Protein AF-A0A7Z9XDF8-F1 (afdb_monomer_lite)

Structure (mmCIF, N/CA/C/O backbone):
data_AF-A0A7Z9XDF8-F1
#
_entry.id   AF-A0A7Z9XDF8-F1
#
loop_
_atom_site.group_PDB
_atom_site.id
_atom_site.type_symbol
_atom_site.label_atom_id
_atom_site.label_alt_id
_atom_site.label_comp_id
_atom_site.label_asym_id
_atom_site.label_entity_id
_atom_site.label_seq_id
_atom_site.pdbx_PDB_ins_code
_atom_site.Cartn_x
_atom_site.Cartn_y
_atom_site.Cartn_z
_atom_site.occupancy
_atom_site.B_iso_or_equiv
_atom_site.auth_seq_id
_atom_site.auth_comp_id
_atom_site.auth_asym_id
_atom_site.auth_atom_id
_atom_site.pdbx_PDB_model_num
ATOM 1 N N . LYS A 1 1 ? 17.219 -4.840 -15.012 1.00 56.75 1 LYS A N 1
ATOM 2 C CA . LYS A 1 1 ? 17.039 -3.434 -15.474 1.00 56.75 1 LYS A CA 1
ATOM 3 C C . LYS A 1 1 ? 18.173 -2.945 -16.391 1.00 56.75 1 LYS A C 1
ATOM 5 O O . LYS A 1 1 ? 17.880 -2.639 -17.535 1.00 56.75 1 LYS A O 1
ATOM 10 N N . LYS A 1 2 ? 19.457 -2.932 -15.978 1.00 69.44 2 LYS A N 1
ATOM 11 C CA . LYS A 1 2 ? 20.580 -2.534 -16.871 1.00 69.44 2 LYS A CA 1
ATOM 12 C C . LYS A 1 2 ? 20.747 -3.432 -18.115 1.00 69.44 2 LYS A C 1
ATOM 14 O O . LYS A 1 2 ? 21.006 -2.912 -19.190 1.00 69.44 2 LYS A O 1
ATOM 19 N N . GLY A 1 3 ? 20.522 -4.744 -17.987 1.00 79.50 3 GLY A N 1
ATOM 20 C CA . GLY A 1 3 ? 20.674 -5.700 -19.096 1.00 79.50 3 GLY A CA 1
ATOM 21 C C . GLY A 1 3 ? 19.711 -5.492 -20.273 1.00 79.50 3 GLY A C 1
ATOM 22 O O . GLY A 1 3 ? 20.134 -5.597 -21.413 1.00 79.50 3 GLY A O 1
ATOM 23 N N . GLN A 1 4 ? 18.450 -5.119 -20.022 1.00 79.88 4 GLN A N 1
ATOM 24 C CA . GLN A 1 4 ? 17.468 -4.863 -21.090 1.00 79.88 4 GLN A CA 1
ATOM 25 C C . GLN A 1 4 ? 17.830 -3.625 -21.919 1.00 79.88 4 GLN A C 1
ATOM 27 O O . GLN A 1 4 ? 17.686 -3.629 -23.135 1.00 79.88 4 GLN A O 1
ATOM 32 N N . LEU A 1 5 ? 18.339 -2.580 -21.260 1.00 82.50 5 LEU A N 1
ATOM 33 C CA . LEU A 1 5 ? 18.786 -1.355 -21.922 1.00 82.50 5 LEU A CA 1
ATOM 34 C C . LEU A 1 5 ? 20.067 -1.592 -22.732 1.00 82.50 5 LEU A C 1
ATOM 36 O O . LEU A 1 5 ? 20.170 -1.098 -23.848 1.00 82.50 5 LEU A O 1
ATOM 40 N N . LEU A 1 6 ? 21.007 -2.382 -22.199 1.00 81.44 6 LEU A N 1
ATOM 41 C CA . LEU A 1 6 ? 22.222 -2.788 -22.913 1.00 81.44 6 LEU A CA 1
ATOM 42 C C . LEU A 1 6 ? 21.896 -3.660 -24.135 1.00 81.44 6 LEU A C 1
ATOM 44 O O . LEU A 1 6 ? 22.397 -3.379 -25.215 1.00 81.44 6 LEU A O 1
ATOM 48 N N . ALA A 1 7 ? 20.996 -4.638 -23.997 1.00 83.19 7 ALA A N 1
ATOM 49 C CA . ALA A 1 7 ? 20.562 -5.499 -25.099 1.00 83.19 7 ALA A CA 1
ATOM 50 C C . ALA A 1 7 ? 19.820 -4.723 -26.199 1.00 83.19 7 ALA A C 1
ATOM 52 O O . ALA A 1 7 ? 20.096 -4.916 -27.380 1.00 83.19 7 ALA A O 1
ATOM 53 N N . ALA A 1 8 ? 18.924 -3.802 -25.826 1.00 83.69 8 ALA A N 1
ATOM 54 C CA . ALA A 1 8 ? 18.257 -2.928 -26.790 1.00 83.69 8 ALA A CA 1
ATOM 55 C C . ALA A 1 8 ? 19.273 -2.051 -27.538 1.00 83.69 8 ALA A C 1
ATOM 57 O O . ALA A 1 8 ? 19.168 -1.878 -28.750 1.00 83.69 8 ALA A O 1
ATOM 58 N N . HIS A 1 9 ? 20.296 -1.550 -26.840 1.00 84.75 9 HIS A N 1
ATOM 59 C CA . HIS A 1 9 ? 21.331 -0.737 -27.469 1.00 84.75 9 HIS A CA 1
ATOM 60 C C . HIS A 1 9 ? 22.230 -1.553 -28.411 1.00 84.75 9 HIS A C 1
ATOM 62 O O . HIS A 1 9 ? 22.550 -1.079 -29.498 1.00 84.75 9 HIS A O 1
ATOM 68 N N . SER A 1 10 ? 22.555 -2.802 -28.059 1.00 87.12 10 SER A N 1
ATOM 69 C CA . SER A 1 10 ? 23.253 -3.751 -28.943 1.00 87.12 10 SER A CA 1
ATOM 70 C C . SER A 1 10 ? 22.443 -4.129 -30.189 1.00 87.12 10 SER A C 1
ATOM 72 O O . SER A 1 10 ? 23.028 -4.475 -31.208 1.00 87.12 10 SER A O 1
ATOM 74 N N . LEU A 1 11 ? 21.112 -4.024 -30.129 1.00 85.06 11 LEU A N 1
ATOM 75 C CA . LEU A 1 11 ? 20.199 -4.205 -31.265 1.00 85.06 11 LEU A CA 1
ATOM 76 C C . LEU A 1 11 ? 19.978 -2.914 -32.079 1.00 85.06 11 LEU A C 1
ATOM 78 O O . LEU A 1 11 ? 19.138 -2.891 -32.975 1.00 85.06 11 LEU A O 1
ATOM 82 N N . GLY A 1 12 ? 20.707 -1.834 -31.776 1.00 87.06 12 GLY A N 1
ATOM 83 C CA . GLY A 1 12 ? 20.628 -0.565 -32.504 1.00 87.06 12 GLY A CA 1
ATOM 84 C C . GLY A 1 12 ? 19.492 0.365 -32.066 1.00 87.06 12 GLY A C 1
ATOM 85 O O . GLY A 1 12 ? 19.273 1.393 -32.704 1.00 87.06 12 GLY A O 1
ATOM 86 N N . PHE A 1 13 ? 18.778 0.063 -30.975 1.00 87.06 13 PHE A N 1
ATOM 87 C CA . PHE A 1 13 ? 17.752 0.972 -30.460 1.00 87.06 13 PHE A CA 1
ATOM 88 C C . PHE A 1 13 ? 18.378 2.224 -29.839 1.00 87.06 13 PHE A C 1
ATOM 90 O O . PHE A 1 13 ? 19.356 2.157 -29.082 1.00 87.06 13 PHE A O 1
ATOM 97 N N . SER A 1 14 ? 17.749 3.376 -30.087 1.00 87.44 14 SER A N 1
ATOM 98 C CA . SER A 1 14 ? 18.027 4.588 -29.316 1.00 87.44 14 SER A CA 1
ATOM 99 C C . SER A 1 14 ? 17.469 4.457 -27.894 1.00 87.44 14 SER A C 1
ATOM 101 O O . SER A 1 14 ? 16.500 3.736 -27.640 1.00 87.44 14 SER A O 1
ATOM 103 N N . LYS A 1 15 ? 18.061 5.185 -26.943 1.00 83.56 15 LYS A N 1
ATOM 104 C CA . LYS A 1 15 ? 17.681 5.125 -25.521 1.00 83.56 15 LYS A CA 1
ATOM 105 C C . LYS A 1 15 ? 16.187 5.410 -25.301 1.00 83.56 15 LYS A C 1
ATOM 107 O O . LYS A 1 15 ? 15.548 4.739 -24.498 1.00 83.56 15 LYS A O 1
ATOM 112 N N . LEU A 1 16 ? 15.630 6.369 -26.045 1.00 86.94 16 LEU A N 1
ATOM 113 C CA . LEU A 1 16 ? 14.210 6.730 -25.985 1.00 86.94 16 LEU A CA 1
ATOM 114 C C . LEU A 1 16 ? 13.312 5.655 -26.606 1.00 86.94 16 LEU A C 1
ATOM 116 O O . LEU A 1 16 ? 12.275 5.321 -26.035 1.00 86.94 16 LEU A O 1
ATOM 120 N N . GLN A 1 17 ? 13.733 5.064 -27.725 1.00 85.94 17 GLN A N 1
ATOM 121 C CA . GLN A 1 17 ? 12.986 3.998 -28.394 1.00 85.94 17 G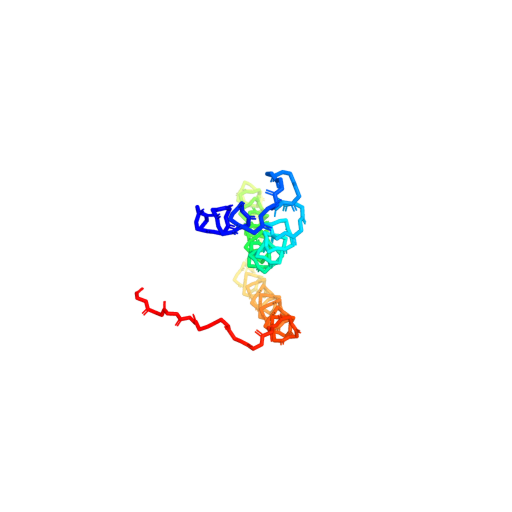LN A CA 1
ATOM 122 C C . GLN A 1 17 ? 12.933 2.725 -27.537 1.00 85.94 17 GLN A C 1
ATOM 124 O O . GLN A 1 17 ? 11.880 2.100 -27.423 1.00 85.94 17 GLN A O 1
ATOM 129 N N . ALA A 1 18 ? 14.035 2.377 -26.866 1.00 87.75 18 ALA A N 1
ATOM 130 C CA . ALA A 1 18 ? 14.078 1.260 -25.924 1.00 87.75 18 ALA A CA 1
ATOM 131 C C . ALA A 1 18 ? 13.152 1.486 -24.715 1.00 87.75 18 ALA A C 1
ATOM 133 O O . ALA A 1 18 ? 12.479 0.561 -24.259 1.00 87.75 18 ALA A O 1
ATOM 134 N N . ILE A 1 19 ? 13.082 2.721 -24.203 1.00 88.00 19 ILE A N 1
ATOM 135 C CA . ILE A 1 19 ? 12.197 3.055 -23.083 1.00 88.00 19 ILE A CA 1
ATOM 136 C C . ILE A 1 19 ? 10.731 2.902 -23.490 1.00 88.00 19 ILE A C 1
ATOM 138 O O . ILE A 1 19 ? 10.006 2.182 -22.811 1.00 88.00 19 ILE A O 1
ATOM 142 N N . TYR A 1 20 ? 10.307 3.513 -24.596 1.00 90.75 20 TYR A N 1
ATOM 143 C CA . TYR A 1 20 ? 8.907 3.465 -25.028 1.00 90.75 20 TYR A CA 1
ATOM 144 C C . TYR A 1 20 ? 8.451 2.067 -25.449 1.00 90.75 20 TYR A C 1
ATOM 146 O O . TYR A 1 20 ? 7.348 1.655 -25.104 1.00 90.75 20 TYR A O 1
ATOM 154 N N . SER A 1 21 ? 9.295 1.334 -26.177 1.00 87.31 21 SER A N 1
ATOM 155 C CA . SER A 1 21 ? 8.889 0.068 -26.796 1.00 87.31 21 SER A CA 1
ATOM 156 C C . SER A 1 21 ? 9.024 -1.139 -25.859 1.00 87.31 21 SER A C 1
ATOM 158 O O . SER A 1 21 ? 8.327 -2.135 -26.024 1.00 87.31 21 SER A O 1
ATOM 160 N N . ILE A 1 22 ? 9.918 -1.074 -24.862 1.00 85.12 22 ILE A N 1
ATOM 161 C CA . ILE A 1 22 ? 10.256 -2.229 -24.010 1.00 85.12 22 ILE A CA 1
ATOM 162 C C . ILE A 1 22 ? 9.958 -1.938 -22.539 1.00 85.12 22 ILE A C 1
ATOM 164 O O . ILE A 1 22 ? 9.217 -2.680 -21.896 1.00 85.12 22 ILE A O 1
ATOM 168 N N . ILE A 1 23 ? 10.540 -0.870 -21.988 1.00 87.06 23 ILE A N 1
ATOM 169 C CA . ILE A 1 23 ? 10.504 -0.617 -20.539 1.00 87.06 23 ILE A CA 1
ATOM 170 C C . ILE A 1 23 ? 9.129 -0.112 -20.102 1.00 87.06 23 ILE A C 1
ATOM 172 O O . ILE A 1 23 ? 8.617 -0.567 -19.084 1.00 87.06 23 ILE A O 1
ATOM 176 N N . LEU A 1 24 ? 8.526 0.801 -20.862 1.00 87.44 24 LEU A N 1
ATOM 177 C CA . LEU A 1 24 ? 7.237 1.407 -20.548 1.00 87.44 24 LEU A CA 1
ATOM 178 C C . LEU A 1 24 ? 6.097 0.371 -20.475 1.00 87.44 24 LEU A C 1
ATOM 180 O O . LEU A 1 24 ? 5.456 0.305 -19.426 1.00 87.44 24 LEU A O 1
ATOM 184 N N . PRO A 1 25 ? 5.863 -0.493 -21.487 1.00 84.81 25 PRO A N 1
ATOM 185 C CA . PRO A 1 25 ? 4.804 -1.499 -21.398 1.00 84.81 25 PRO A CA 1
ATOM 186 C C . PRO A 1 25 ? 5.052 -2.517 -20.275 1.00 84.81 25 PRO A C 1
ATOM 188 O O . PRO A 1 25 ? 4.107 -2.923 -19.602 1.00 84.81 25 PRO A O 1
ATOM 191 N N . GLN A 1 26 ? 6.310 -2.890 -20.007 1.00 84.25 26 GLN A N 1
ATOM 192 C CA . GLN A 1 26 ? 6.643 -3.781 -18.888 1.00 84.25 26 GLN A CA 1
ATOM 193 C C . GLN A 1 26 ? 6.390 -3.127 -17.527 1.00 84.25 26 GLN A C 1
ATOM 195 O O . GLN A 1 26 ? 5.820 -3.756 -16.637 1.00 84.25 26 GLN A O 1
ATOM 200 N N . ALA A 1 27 ? 6.791 -1.865 -17.367 1.00 85.00 27 ALA A N 1
ATOM 201 C CA . ALA A 1 27 ? 6.592 -1.113 -16.136 1.00 85.00 27 ALA A CA 1
ATOM 202 C C . ALA A 1 27 ? 5.104 -0.883 -15.856 1.00 85.00 27 ALA A C 1
ATOM 204 O O . ALA A 1 27 ? 4.680 -1.061 -14.721 1.00 85.00 27 ALA A O 1
ATOM 205 N N . ILE A 1 28 ? 4.310 -0.563 -16.882 1.00 83.75 28 ILE A N 1
ATOM 206 C CA . ILE A 1 28 ? 2.855 -0.402 -16.764 1.00 83.75 28 ILE A CA 1
ATOM 207 C C . ILE A 1 28 ? 2.199 -1.717 -16.336 1.00 83.75 28 ILE A C 1
ATOM 209 O O . ILE A 1 28 ? 1.385 -1.714 -15.419 1.00 83.75 28 ILE A O 1
ATOM 213 N N . ARG A 1 29 ? 2.581 -2.851 -16.937 1.00 79.94 29 ARG A N 1
ATOM 214 C CA . ARG A 1 29 ? 2.017 -4.163 -16.578 1.00 79.94 29 ARG A CA 1
ATOM 215 C C . ARG A 1 29 ? 2.349 -4.564 -15.138 1.00 79.94 29 ARG A C 1
ATOM 217 O O . ARG A 1 29 ? 1.491 -5.089 -14.436 1.00 79.94 29 ARG A O 1
ATOM 224 N N . LEU A 1 30 ? 3.571 -4.274 -14.690 1.00 80.94 30 LEU A N 1
ATOM 225 C CA . LEU A 1 30 ? 3.999 -4.514 -13.312 1.00 80.94 30 LEU A CA 1
ATOM 226 C C . LEU A 1 30 ? 3.304 -3.568 -12.322 1.00 80.94 30 LEU A C 1
ATOM 228 O O . LEU A 1 30 ? 2.886 -4.006 -11.254 1.00 80.94 30 LEU A O 1
ATOM 232 N N . ALA A 1 31 ? 3.163 -2.289 -12.681 1.00 78.06 31 ALA A N 1
ATOM 233 C CA . ALA A 1 31 ? 2.476 -1.293 -11.867 1.00 78.06 31 ALA A CA 1
ATOM 234 C C . ALA A 1 31 ? 0.991 -1.638 -11.709 1.00 78.06 31 ALA A C 1
ATOM 236 O O . ALA A 1 31 ? 0.508 -1.655 -10.588 1.00 78.06 31 ALA A O 1
ATOM 237 N N . LEU A 1 32 ? 0.298 -2.008 -12.792 1.00 73.94 32 LEU A N 1
ATOM 238 C CA . LEU A 1 32 ? -1.102 -2.448 -12.758 1.00 73.94 32 LEU A CA 1
ATOM 239 C C . LEU A 1 32 ? -1.313 -3.647 -11.825 1.00 73.94 32 LEU A C 1
ATOM 241 O O . LEU A 1 32 ? -2.245 -3.633 -11.026 1.00 73.94 32 LEU A O 1
ATOM 245 N N . HIS A 1 33 ? -0.433 -4.651 -11.886 1.00 66.88 33 HIS A N 1
ATOM 246 C CA . HIS A 1 33 ? -0.507 -5.804 -10.987 1.00 66.88 33 HIS A CA 1
ATOM 247 C C . HIS A 1 33 ? -0.224 -5.411 -9.525 1.00 66.88 33 HIS A C 1
ATOM 249 O O . HIS A 1 33 ? -0.962 -5.796 -8.623 1.00 66.88 33 HIS A O 1
ATOM 255 N N . GLY A 1 34 ? 0.801 -4.588 -9.279 1.00 70.38 34 GLY A N 1
ATOM 256 C CA . GLY A 1 34 ? 1.129 -4.107 -7.932 1.00 70.38 34 GLY A CA 1
ATOM 257 C C . GLY A 1 34 ? 0.053 -3.199 -7.319 1.00 70.38 34 GLY A C 1
ATOM 258 O O . GLY A 1 34 ? -0.181 -3.250 -6.113 1.00 70.38 34 GLY A O 1
ATOM 259 N N . SER A 1 35 ? -0.642 -2.409 -8.140 1.00 72.81 35 SER A N 1
ATOM 260 C CA . SER A 1 35 ? -1.676 -1.473 -7.690 1.00 72.81 35 SER A CA 1
ATOM 261 C C . SER A 1 35 ? -2.927 -2.157 -7.139 1.00 72.81 35 SER A C 1
ATOM 263 O O . SER A 1 35 ? -3.590 -1.568 -6.290 1.00 72.81 35 SER A O 1
ATOM 265 N N . GLY A 1 36 ? -3.254 -3.382 -7.563 1.00 71.00 36 GLY A N 1
ATOM 266 C CA . GLY A 1 36 ? -4.432 -4.100 -7.055 1.00 71.00 36 GLY A CA 1
ATOM 267 C C . GLY A 1 36 ? -4.345 -4.410 -5.556 1.00 71.00 36 GLY A C 1
ATOM 268 O O . GLY A 1 36 ? -5.301 -4.195 -4.812 1.00 71.00 36 GLY A O 1
ATOM 269 N N . ASN A 1 37 ? -3.169 -4.840 -5.096 1.00 70.12 37 ASN A N 1
ATOM 270 C CA . ASN A 1 37 ? -2.915 -5.122 -3.683 1.00 70.12 37 ASN A CA 1
ATOM 271 C C . ASN A 1 37 ? -2.947 -3.833 -2.842 1.00 70.12 37 ASN A C 1
ATOM 273 O O . ASN A 1 37 ? -3.593 -3.778 -1.797 1.00 70.12 37 ASN A O 1
ATOM 277 N N . GLU A 1 38 ? -2.326 -2.764 -3.347 1.00 77.19 38 GLU A N 1
ATOM 278 C CA . GLU A 1 38 ? -2.332 -1.449 -2.697 1.00 77.19 38 GLU A CA 1
ATOM 279 C C . GLU A 1 38 ? -3.756 -0.884 -2.568 1.00 77.19 38 GLU A C 1
ATOM 281 O O . GLU A 1 38 ? -4.119 -0.322 -1.537 1.00 77.19 38 GLU A O 1
ATOM 286 N N . PHE A 1 39 ? -4.607 -1.094 -3.577 1.00 76.62 39 PHE A N 1
ATOM 287 C CA . PHE A 1 39 ? -6.001 -0.653 -3.558 1.00 76.62 39 PHE A CA 1
ATOM 288 C C . PHE A 1 39 ? -6.813 -1.309 -2.430 1.00 76.62 39 PHE A C 1
ATOM 290 O O . PHE A 1 39 ? -7.607 -0.640 -1.766 1.00 76.62 39 PHE A O 1
ATOM 297 N N . ILE A 1 40 ? -6.584 -2.595 -2.142 1.00 75.56 40 ILE A N 1
ATOM 298 C CA . ILE A 1 40 ? -7.226 -3.266 -0.999 1.00 75.56 40 ILE A CA 1
ATOM 299 C C . ILE A 1 40 ? -6.737 -2.697 0.318 1.00 75.56 40 ILE A C 1
ATOM 301 O O . ILE A 1 40 ? -7.543 -2.479 1.226 1.00 75.56 40 ILE A O 1
ATOM 305 N N . TYR A 1 41 ? -5.427 -2.494 0.441 1.00 78.12 41 TYR A N 1
ATOM 306 C CA . TYR A 1 41 ? -4.866 -1.902 1.644 1.00 78.12 41 TYR A CA 1
ATOM 307 C C . TYR A 1 41 ? -5.482 -0.533 1.902 1.00 78.12 41 TYR A C 1
ATOM 309 O O . TYR A 1 41 ? -5.943 -0.291 3.015 1.00 78.12 41 TYR A O 1
ATOM 317 N N . LEU A 1 42 ? -5.603 0.309 0.874 1.00 83.38 42 LEU A N 1
ATOM 318 C CA . LEU A 1 42 ? -6.268 1.605 0.983 1.00 83.38 42 LEU A CA 1
ATOM 319 C C . LEU A 1 42 ? -7.710 1.470 1.484 1.00 83.38 42 LEU A C 1
ATOM 321 O O . LEU A 1 42 ? -8.071 2.149 2.440 1.00 83.38 42 LEU A O 1
ATOM 325 N N . ILE A 1 43 ? -8.510 0.550 0.937 1.00 79.81 43 ILE A N 1
ATOM 326 C CA . ILE A 1 43 ? -9.886 0.324 1.418 1.00 79.81 43 ILE A CA 1
ATOM 327 C C . ILE A 1 43 ? -9.904 -0.106 2.894 1.00 79.81 43 ILE A C 1
ATOM 329 O O . ILE A 1 43 ? -10.680 0.438 3.686 1.00 79.81 43 ILE A O 1
ATOM 333 N N . LYS A 1 44 ? -9.043 -1.053 3.290 1.00 74.94 44 LYS A N 1
ATOM 334 C CA . LYS A 1 44 ? -8.962 -1.531 4.681 1.00 74.94 44 LYS A CA 1
ATOM 335 C C . LYS A 1 44 ? -8.535 -0.418 5.637 1.00 74.94 44 LYS A C 1
ATOM 337 O O . LYS A 1 44 ? -9.145 -0.257 6.693 1.00 74.94 44 LYS A O 1
ATOM 342 N N . TYR A 1 45 ? -7.521 0.358 5.266 1.00 82.88 45 TYR A N 1
ATOM 343 C CA . TYR A 1 45 ? -7.017 1.455 6.085 1.00 82.88 45 TYR A CA 1
ATOM 344 C C . TYR A 1 45 ? -8.008 2.618 6.166 1.00 82.88 45 TYR A C 1
ATOM 346 O O . TYR A 1 45 ? -8.195 3.150 7.255 1.00 82.88 45 TYR A O 1
ATOM 354 N N . SER A 1 46 ? -8.699 2.978 5.078 1.00 84.25 46 SER A N 1
ATOM 355 C CA . SER A 1 46 ? -9.721 4.034 5.093 1.00 84.25 46 SER A CA 1
ATOM 356 C C . SER A 1 46 ? -10.903 3.684 5.995 1.00 84.25 46 SER A C 1
ATOM 358 O O . SER A 1 46 ? -11.347 4.531 6.770 1.00 84.25 46 SER A O 1
ATOM 360 N N . PHE A 1 47 ? -11.386 2.438 5.951 1.00 80.31 47 PHE A N 1
ATOM 361 C CA . PHE A 1 47 ? -12.445 2.004 6.862 1.00 80.31 47 PHE A CA 1
ATOM 362 C C . PHE A 1 47 ? -11.965 1.965 8.319 1.00 80.31 47 PHE A C 1
ATOM 364 O O . PHE A 1 47 ? -12.667 2.447 9.205 1.00 80.31 47 PHE A O 1
ATOM 371 N N . LEU A 1 48 ? -10.774 1.412 8.581 1.00 77.69 48 LEU A N 1
ATOM 372 C CA . LEU A 1 48 ? -10.226 1.340 9.938 1.00 77.69 48 LEU A CA 1
ATOM 373 C C . LEU A 1 48 ? -10.018 2.743 10.518 1.00 77.69 48 LEU A C 1
ATOM 375 O O . LEU A 1 48 ? -10.395 2.981 11.662 1.00 77.69 48 LEU A O 1
ATOM 379 N N . ALA A 1 49 ? -9.494 3.678 9.722 1.00 78.75 49 ALA A N 1
ATOM 380 C CA . ALA A 1 49 ? -9.345 5.076 10.110 1.00 78.75 49 ALA A CA 1
ATOM 381 C C . ALA A 1 49 ? -10.700 5.714 10.451 1.00 78.75 49 ALA A C 1
ATOM 383 O O . ALA A 1 49 ? -10.835 6.293 11.524 1.00 78.75 49 ALA A O 1
ATOM 384 N N . TYR A 1 50 ? -11.722 5.534 9.603 1.00 82.69 50 TYR A N 1
ATOM 385 C CA . TYR A 1 50 ? -13.081 6.006 9.893 1.00 82.69 50 TYR A CA 1
ATOM 386 C C . TYR A 1 50 ? -13.634 5.413 11.195 1.00 82.69 50 TYR A C 1
ATOM 388 O O . TYR A 1 50 ? -14.178 6.141 12.021 1.00 82.69 50 TYR A O 1
ATOM 396 N N . MET A 1 51 ? -13.465 4.106 11.411 1.00 79.44 51 MET A N 1
ATOM 397 C CA . MET A 1 51 ? -13.923 3.432 12.626 1.00 79.44 51 MET A CA 1
ATOM 398 C C . MET A 1 51 ? -13.226 3.980 13.875 1.00 79.44 51 MET A C 1
ATOM 400 O O . MET A 1 51 ? -13.899 4.231 14.871 1.00 79.44 51 MET A O 1
ATOM 404 N N . VAL A 1 52 ? -11.908 4.199 13.826 1.00 75.62 52 VAL A N 1
ATOM 405 C CA . VAL A 1 52 ? -11.152 4.812 14.930 1.00 75.62 52 VAL A CA 1
ATOM 406 C C . VAL A 1 52 ? -11.668 6.223 15.207 1.00 75.62 52 VAL A C 1
ATOM 408 O O . VAL A 1 52 ? -12.015 6.510 16.346 1.00 75.62 52 VAL A O 1
ATOM 411 N N . THR A 1 53 ? -11.834 7.063 14.181 1.00 76.38 53 THR A N 1
ATOM 412 C CA . THR A 1 53 ? -12.396 8.416 14.338 1.00 76.38 53 THR A CA 1
ATOM 413 C C . THR A 1 53 ? -13.807 8.393 14.926 1.00 76.38 53 THR A C 1
ATOM 415 O O . THR A 1 53 ? -14.115 9.176 15.819 1.00 76.38 53 THR A O 1
ATOM 418 N N . CYS A 1 54 ? -14.666 7.476 14.477 1.00 74.88 54 CYS A N 1
ATOM 419 C CA . CYS A 1 54 ? -15.999 7.307 15.049 1.00 74.88 54 CYS A CA 1
ATOM 420 C C . CYS A 1 54 ? -15.936 6.849 16.509 1.00 74.88 54 CYS A C 1
ATOM 422 O O . CYS A 1 54 ? -16.734 7.323 17.308 1.00 74.88 54 CYS A O 1
ATOM 424 N N . ILE A 1 55 ? -15.019 5.950 16.879 1.00 73.56 55 ILE A N 1
ATOM 425 C CA . ILE A 1 55 ? -14.838 5.511 18.270 1.00 73.56 55 ILE A CA 1
ATOM 426 C C . ILE A 1 55 ? -14.323 6.654 19.141 1.00 73.56 55 ILE A C 1
ATOM 428 O O . ILE A 1 55 ? -14.804 6.779 20.261 1.00 73.56 55 ILE A O 1
ATOM 432 N N . GLU A 1 56 ? -13.396 7.479 18.654 1.00 70.94 56 GLU A N 1
ATOM 433 C CA . GLU A 1 56 ? -12.893 8.639 19.400 1.00 70.94 56 GLU A CA 1
ATOM 434 C C . GLU A 1 56 ? -13.989 9.690 19.596 1.00 70.94 56 GLU A C 1
ATOM 436 O O . GLU A 1 56 ? -14.252 10.082 20.731 1.00 70.94 56 GLU A O 1
ATOM 441 N N . LEU A 1 57 ? -14.723 10.044 18.534 1.00 69.00 57 LEU A N 1
ATOM 442 C CA . LEU A 1 57 ? -15.856 10.971 18.618 1.00 69.00 57 LEU A CA 1
ATOM 443 C C . LEU A 1 57 ? -16.969 10.422 19.522 1.00 69.00 57 LEU A C 1
ATOM 445 O O . LEU A 1 57 ? -17.465 11.116 20.400 1.00 69.00 57 LEU A O 1
ATOM 449 N N . THR A 1 58 ? -17.306 9.136 19.377 1.00 67.94 58 THR A N 1
ATOM 450 C CA . THR A 1 58 ? -18.294 8.481 20.246 1.00 67.94 58 THR A CA 1
ATOM 451 C C . THR A 1 58 ? -17.745 8.289 21.663 1.00 67.94 58 THR A C 1
ATOM 453 O O . THR A 1 58 ? -18.519 8.125 22.591 1.00 67.94 58 THR A O 1
ATOM 456 N N . GLY A 1 59 ? -16.432 8.250 21.876 1.00 62.56 59 GLY A N 1
ATOM 457 C CA . GLY A 1 59 ? -15.802 8.154 23.194 1.00 62.56 59 GLY A CA 1
ATOM 458 C C . GLY A 1 59 ? -15.965 9.450 23.979 1.00 62.56 59 GLY A C 1
ATOM 459 O O . GLY A 1 59 ? -16.394 9.410 25.133 1.00 62.56 59 GLY A O 1
ATOM 460 N N . GLU A 1 60 ? -15.723 10.578 23.312 1.00 58.88 60 GLU A N 1
ATOM 461 C CA . GLU A 1 60 ? -16.055 11.923 23.793 1.00 58.88 60 GLU A CA 1
ATOM 462 C C . GLU A 1 60 ? -17.577 12.053 24.025 1.00 58.88 60 GLU A C 1
ATOM 464 O O . GLU A 1 60 ? -18.015 12.446 25.109 1.00 58.88 60 GLU A O 1
ATOM 469 N N . ASP A 1 61 ? -18.408 11.597 23.078 1.00 51.75 61 ASP A N 1
ATOM 470 C CA . ASP A 1 61 ? -19.874 11.653 23.194 1.00 51.75 61 ASP A CA 1
ATOM 471 C C . ASP A 1 61 ? -20.445 10.665 24.226 1.00 51.75 61 ASP A C 1
ATOM 473 O O . ASP A 1 61 ? -21.521 10.893 24.774 1.00 51.75 61 ASP A O 1
ATOM 477 N N . LYS A 1 62 ? -19.757 9.563 24.548 1.00 53.53 62 LYS A N 1
ATOM 478 C CA . LYS A 1 62 ? -20.185 8.561 25.546 1.00 53.53 62 LYS A CA 1
ATOM 479 C C . LYS A 1 62 ? -20.185 9.104 26.963 1.00 53.53 62 LYS A C 1
ATOM 481 O O . LYS A 1 62 ? -20.987 8.637 27.775 1.00 53.53 62 LYS A O 1
ATOM 486 N N . ILE A 1 63 ? -19.340 10.094 27.244 1.00 55.81 63 ILE A N 1
ATOM 487 C CA . ILE A 1 63 ? -19.386 10.847 28.501 1.00 55.81 63 ILE A CA 1
ATOM 488 C C . ILE A 1 63 ? -20.745 11.566 28.622 1.00 55.81 63 ILE A C 1
ATOM 490 O O . ILE A 1 63 ? -21.295 11.641 29.719 1.00 55.81 63 ILE A O 1
ATOM 494 N N . LEU A 1 64 ? -21.349 11.983 27.499 1.00 47.84 64 LEU A N 1
ATOM 495 C CA . LEU A 1 64 ? -22.724 12.497 27.428 1.00 47.84 64 LEU A CA 1
ATOM 496 C C . LEU A 1 64 ? -23.804 11.401 27.266 1.00 47.84 64 LEU A C 1
ATOM 498 O O . LEU A 1 64 ? -24.914 11.561 27.770 1.00 47.84 64 LEU A O 1
ATOM 502 N N . ALA A 1 65 ? -23.514 10.286 26.586 1.00 49.50 65 ALA A N 1
ATOM 503 C CA . ALA A 1 65 ? -24.498 9.299 26.114 1.00 49.50 65 ALA A CA 1
ATOM 504 C C . ALA A 1 65 ? -24.586 7.990 26.936 1.00 49.50 65 ALA A C 1
ATOM 506 O O . ALA A 1 65 ? -25.177 7.010 26.474 1.00 49.50 65 ALA A O 1
ATOM 507 N N . SER A 1 66 ? -24.046 7.963 28.161 1.00 53.69 66 SER A N 1
ATOM 508 C CA . SER A 1 66 ? -24.012 6.833 29.124 1.00 53.69 66 SER A CA 1
ATOM 509 C C . SER A 1 66 ? -25.380 6.181 29.485 1.00 53.69 66 SER A C 1
ATOM 511 O O . SER A 1 66 ? -25.463 5.307 30.342 1.00 53.69 66 SER A O 1
ATOM 513 N N . SER A 1 67 ? -26.485 6.546 28.824 1.00 55.22 67 SER A N 1
ATOM 514 C CA . SER A 1 67 ? -27.832 6.003 29.079 1.00 55.22 67 SER A CA 1
ATOM 515 C C . SER A 1 67 ? -28.162 4.672 28.384 1.00 55.22 67 SER A C 1
ATOM 517 O O . SER A 1 67 ? -29.080 3.980 28.817 1.00 55.22 67 SER A O 1
ATOM 519 N N . TYR A 1 68 ? -27.461 4.265 27.320 1.00 58.34 68 TYR A N 1
ATOM 520 C CA . TYR A 1 68 ? -27.915 3.150 26.471 1.00 58.34 68 TYR A CA 1
ATOM 521 C C . TYR A 1 68 ? -27.073 1.876 26.675 1.00 58.34 68 TYR A C 1
ATOM 523 O O . TYR A 1 68 ? -26.111 1.613 25.958 1.00 58.34 68 TYR A O 1
ATOM 531 N N . PHE A 1 69 ? -27.458 1.067 27.668 1.00 52.41 69 PHE A N 1
ATOM 532 C CA . PHE A 1 69 ? -26.875 -0.218 28.112 1.00 52.41 69 PHE A CA 1
ATOM 533 C C . PHE A 1 69 ? -26.8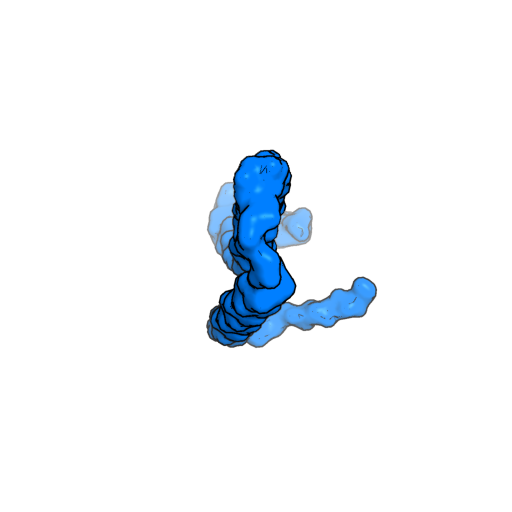95 -1.372 27.062 1.00 52.41 69 PHE A C 1
ATOM 535 O O . PHE A 1 69 ? -27.163 -2.525 27.396 1.00 52.41 69 PHE A O 1
ATOM 542 N N . LYS A 1 70 ? -26.607 -1.106 25.777 1.00 62.16 70 LYS A N 1
ATOM 543 C CA . LYS A 1 70 ? -26.585 -2.109 24.682 1.00 62.16 70 LYS A CA 1
ATOM 544 C C . LYS A 1 70 ? -25.339 -2.059 23.780 1.00 62.16 70 LYS A C 1
ATOM 546 O O . LYS A 1 70 ? -25.397 -2.380 22.597 1.00 62.16 70 LYS A O 1
ATOM 551 N N . TYR A 1 71 ? -24.181 -1.688 24.324 1.00 65.50 71 TYR A N 1
ATOM 552 C CA . TYR A 1 71 ? -22.943 -1.571 23.539 1.00 65.50 71 TYR A CA 1
ATOM 553 C C . TYR A 1 71 ? -22.481 -2.881 22.882 1.00 65.50 71 TYR A C 1
ATOM 555 O O . TYR A 1 71 ? -22.086 -2.872 21.719 1.00 65.50 71 TYR A O 1
ATOM 563 N N . THR A 1 72 ? -22.551 -4.007 23.591 1.00 68.62 72 THR A N 1
ATOM 564 C CA . THR A 1 72 ? -22.007 -5.290 23.112 1.00 68.62 72 THR A CA 1
ATOM 565 C C . THR A 1 72 ? -22.693 -5.790 21.839 1.00 68.62 72 THR A C 1
ATOM 567 O O . THR A 1 72 ? -22.025 -6.245 20.915 1.00 68.62 72 THR A O 1
ATOM 570 N N . GLU A 1 73 ? -24.019 -5.669 21.767 1.00 70.56 73 GLU A N 1
ATOM 571 C CA . GLU A 1 73 ? -24.832 -6.153 20.644 1.00 70.56 73 GLU A CA 1
ATOM 572 C C . GLU A 1 73 ? -24.536 -5.354 19.361 1.00 70.56 73 GLU A C 1
ATOM 574 O O . GLU A 1 73 ? -24.363 -5.921 18.284 1.00 70.56 73 GLU A O 1
ATOM 579 N N . ILE A 1 74 ? -24.371 -4.034 19.496 1.00 72.38 74 ILE A N 1
ATOM 580 C CA . ILE A 1 74 ? -24.065 -3.128 18.381 1.00 72.38 74 ILE A CA 1
ATOM 581 C C . ILE A 1 74 ? -22.654 -3.383 17.841 1.00 72.38 74 ILE A C 1
ATOM 583 O O . ILE A 1 74 ? -22.477 -3.529 16.632 1.00 72.38 74 ILE A O 1
ATOM 587 N N . PHE A 1 75 ? -21.651 -3.492 18.717 1.00 71.31 75 PHE A N 1
ATOM 588 C CA . PHE A 1 75 ? -20.275 -3.771 18.293 1.00 71.31 75 PHE A CA 1
ATOM 589 C C . PHE A 1 75 ? -20.145 -5.126 17.591 1.00 71.31 75 PHE A C 1
ATOM 591 O O . PHE A 1 75 ? -19.402 -5.239 16.615 1.00 71.31 75 PHE A O 1
ATOM 598 N N . PHE A 1 76 ? -20.890 -6.136 18.044 1.00 77.69 76 PHE A N 1
ATOM 599 C CA . PHE A 1 76 ? -20.893 -7.451 17.410 1.00 77.69 76 PHE A CA 1
ATOM 600 C C . PHE A 1 76 ? -21.454 -7.398 15.981 1.00 77.69 76 PHE A C 1
ATOM 602 O O . PHE A 1 76 ? -20.843 -7.939 15.059 1.00 77.69 76 PHE A O 1
ATOM 609 N N . ILE A 1 77 ? -22.570 -6.690 15.773 1.00 76.69 77 ILE A N 1
ATOM 610 C CA . ILE A 1 77 ? -23.171 -6.510 14.442 1.00 76.69 77 ILE A CA 1
ATOM 611 C C . ILE A 1 77 ? -22.225 -5.735 13.516 1.00 76.69 77 ILE A C 1
ATOM 613 O O . ILE A 1 77 ? -22.005 -6.149 12.378 1.00 76.69 77 ILE A O 1
ATOM 617 N N . VAL A 1 78 ? -21.616 -4.649 14.002 1.00 76.56 78 VAL A N 1
ATOM 618 C CA . VAL A 1 78 ? -20.647 -3.858 13.223 1.00 76.56 78 VAL A CA 1
ATOM 619 C C . VAL A 1 78 ? -19.437 -4.707 12.821 1.00 76.56 78 VAL A C 1
ATOM 621 O O . VAL A 1 78 ? -19.034 -4.691 11.656 1.00 76.56 78 VAL A O 1
ATOM 624 N N . GLY A 1 79 ? -18.896 -5.505 13.747 1.00 74.50 79 GLY A N 1
ATOM 625 C CA . GLY A 1 79 ? -17.802 -6.435 13.464 1.00 74.50 79 GLY A CA 1
ATOM 626 C C . GLY A 1 79 ? -18.173 -7.489 12.416 1.00 74.50 79 GLY A C 1
ATOM 627 O O . GLY A 1 79 ? -17.391 -7.745 11.501 1.00 74.50 79 GLY A O 1
ATOM 628 N N . ALA A 1 80 ? -19.380 -8.056 12.496 1.00 82.50 80 ALA A N 1
ATOM 629 C CA . ALA A 1 80 ? -19.870 -9.040 11.531 1.00 82.50 80 ALA A CA 1
ATOM 630 C C . ALA A 1 80 ? -20.038 -8.450 10.119 1.00 82.50 80 ALA A C 1
ATOM 632 O O . ALA A 1 80 ? -19.617 -9.066 9.137 1.00 82.50 80 ALA A O 1
ATOM 633 N N . VAL A 1 81 ? -20.597 -7.240 10.007 1.00 79.12 81 VAL A N 1
ATOM 634 C CA . VAL A 1 81 ? -20.734 -6.526 8.725 1.00 79.12 81 VAL A CA 1
ATOM 635 C C . VAL A 1 81 ? -19.363 -6.218 8.125 1.00 79.12 81 VAL A C 1
ATOM 637 O O . VAL A 1 81 ? -19.149 -6.443 6.934 1.00 79.12 81 VAL A O 1
ATOM 640 N N . TYR A 1 82 ? -18.406 -5.776 8.941 1.00 73.06 82 TYR A N 1
ATOM 641 C CA . TYR A 1 82 ? -17.045 -5.533 8.469 1.00 73.06 82 TYR A CA 1
ATOM 642 C C . TYR A 1 82 ? -16.376 -6.808 7.938 1.00 73.06 82 TYR A C 1
ATOM 644 O O . TYR A 1 82 ? -15.789 -6.798 6.854 1.00 73.06 82 TYR A O 1
ATOM 652 N N . LEU A 1 83 ? -16.509 -7.924 8.660 1.00 78.44 83 LEU A N 1
ATOM 653 C CA . LEU A 1 83 ? -15.968 -9.221 8.250 1.00 78.44 83 LEU A CA 1
ATOM 654 C C . LEU A 1 83 ? -16.590 -9.686 6.923 1.00 78.44 83 LEU A C 1
ATOM 656 O O . LEU A 1 83 ? -15.872 -10.180 6.050 1.00 78.44 83 LEU A O 1
ATOM 660 N N . MET A 1 84 ? -17.891 -9.450 6.725 1.00 84.81 84 MET A N 1
ATOM 661 C CA . MET A 1 84 ? -18.576 -9.718 5.459 1.00 84.81 84 MET A CA 1
ATOM 662 C C . MET A 1 84 ? -18.002 -8.873 4.314 1.00 84.81 84 MET A C 1
ATOM 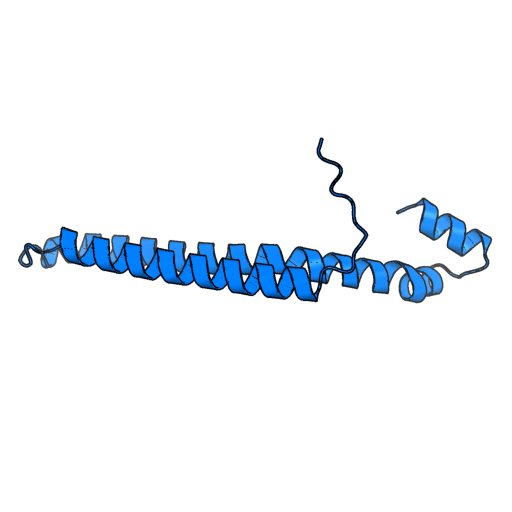664 O O . MET A 1 84 ? -17.638 -9.435 3.284 1.00 84.81 84 MET A O 1
ATOM 668 N N . ILE A 1 85 ? -17.855 -7.556 4.501 1.00 76.31 85 ILE A N 1
ATOM 669 C CA . ILE A 1 85 ? -17.308 -6.644 3.480 1.00 76.31 85 ILE A CA 1
ATOM 670 C C . ILE A 1 85 ? -15.877 -7.039 3.112 1.00 76.31 85 ILE A C 1
ATOM 672 O O . ILE A 1 85 ? -15.556 -7.168 1.931 1.00 76.31 85 ILE A O 1
ATOM 676 N N . VAL A 1 86 ? -15.020 -7.274 4.109 1.00 76.19 86 VAL A N 1
ATOM 677 C CA . VAL A 1 86 ? -13.628 -7.682 3.881 1.00 76.19 86 VAL A CA 1
ATOM 678 C C . VAL A 1 86 ? -13.560 -9.021 3.153 1.00 76.19 86 VAL A C 1
ATOM 680 O O . VAL A 1 86 ? -12.751 -9.166 2.235 1.00 76.19 86 VAL A O 1
ATOM 683 N N . SER A 1 87 ? -14.406 -9.984 3.519 1.00 80.62 87 SER A N 1
ATOM 684 C CA . SER A 1 87 ? -14.456 -11.288 2.847 1.00 80.62 87 SER A CA 1
ATOM 685 C C . SER A 1 87 ? -14.910 -11.150 1.396 1.00 80.62 87 SER A C 1
ATOM 687 O O . SER A 1 87 ? -14.289 -11.731 0.509 1.00 80.62 87 SER A O 1
ATOM 689 N N . PHE A 1 88 ? -15.928 -10.327 1.131 1.00 81.19 88 PHE A N 1
ATOM 690 C CA . PHE A 1 88 ? -16.433 -10.086 -0.221 1.00 81.19 88 PHE A CA 1
ATOM 691 C C . PHE A 1 88 ? -15.417 -9.351 -1.097 1.00 81.19 88 PHE A C 1
ATOM 693 O O . PHE A 1 88 ? -15.205 -9.731 -2.245 1.00 81.19 88 PHE A O 1
ATOM 700 N N . ALA A 1 89 ? -14.742 -8.337 -0.552 1.00 73.00 89 ALA A N 1
ATOM 701 C CA . ALA A 1 89 ? -13.683 -7.615 -1.249 1.00 73.00 89 ALA A CA 1
ATOM 702 C C . ALA A 1 89 ? -12.475 -8.519 -1.539 1.00 73.00 89 ALA A C 1
ATOM 704 O O . ALA A 1 89 ? -11.930 -8.482 -2.639 1.00 73.00 89 ALA A O 1
AT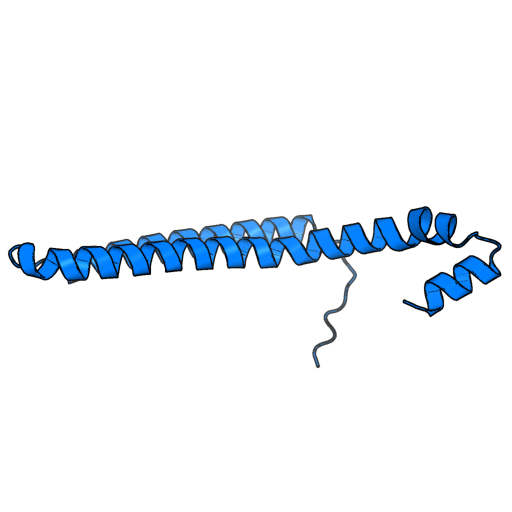OM 705 N N . THR A 1 90 ? -12.090 -9.373 -0.584 1.00 73.94 90 THR A N 1
ATOM 706 C CA . THR A 1 90 ? -11.007 -10.354 -0.774 1.00 73.94 90 THR A CA 1
ATOM 707 C C . THR A 1 90 ? -11.384 -11.385 -1.836 1.00 73.94 90 THR A C 1
ATOM 709 O O . THR A 1 90 ? -10.565 -11.717 -2.685 1.00 73.94 90 THR A O 1
ATOM 712 N N . TRP A 1 91 ? -12.628 -11.865 -1.837 1.00 81.06 91 TRP A N 1
ATOM 713 C CA . TRP A 1 91 ? -13.123 -12.783 -2.861 1.00 81.06 91 TRP A CA 1
ATOM 714 C C . TRP A 1 91 ? -13.188 -12.131 -4.248 1.00 81.06 91 TRP A C 1
ATOM 716 O O . TRP A 1 91 ? -12.692 -12.705 -5.212 1.00 81.06 91 TRP A O 1
ATOM 726 N N . GLY A 1 92 ? -13.731 -10.915 -4.348 1.00 76.06 92 GLY A N 1
ATOM 727 C CA . GLY A 1 92 ? -13.808 -10.168 -5.603 1.00 76.06 92 GLY A CA 1
ATOM 728 C C . GLY A 1 92 ? -12.431 -9.825 -6.164 1.00 76.06 92 GLY A C 1
ATOM 729 O O . GLY A 1 92 ? -12.232 -9.897 -7.375 1.00 76.06 92 GLY A O 1
ATOM 730 N N . LEU A 1 93 ? -11.460 -9.519 -5.297 1.00 65.50 93 LEU A N 1
ATOM 731 C CA . LEU A 1 93 ? -10.087 -9.340 -5.741 1.00 65.50 93 LEU A CA 1
ATOM 732 C C . LEU A 1 93 ? -9.450 -10.660 -6.158 1.00 65.50 93 LEU A C 1
ATOM 734 O O . LEU A 1 93 ? -8.853 -10.675 -7.215 1.00 65.50 93 LEU A O 1
ATOM 738 N N . ASN A 1 94 ? -9.609 -11.760 -5.418 1.00 69.56 94 ASN A N 1
ATOM 739 C CA . ASN A 1 94 ? -9.092 -13.059 -5.869 1.00 69.56 94 ASN A CA 1
ATOM 740 C C . ASN A 1 94 ? -9.676 -13.446 -7.237 1.00 69.56 94 ASN A C 1
ATOM 742 O O . ASN A 1 94 ? -8.952 -13.938 -8.089 1.00 69.56 94 ASN A O 1
ATOM 746 N N . ALA A 1 95 ? -10.956 -13.157 -7.487 1.00 68.56 95 ALA A N 1
ATOM 747 C CA . ALA A 1 95 ? -11.581 -13.385 -8.788 1.00 68.56 95 ALA A CA 1
ATOM 748 C C . ALA A 1 95 ? -11.020 -12.463 -9.892 1.00 68.56 95 ALA A C 1
ATOM 750 O O . ALA A 1 95 ? -10.831 -12.894 -11.029 1.00 68.56 95 ALA A O 1
ATOM 751 N N . LEU A 1 96 ? -10.730 -11.197 -9.572 1.00 64.56 96 LEU A N 1
ATOM 752 C CA . LEU A 1 96 ? -10.066 -10.256 -10.484 1.00 64.56 96 LEU A CA 1
ATOM 753 C C . LEU A 1 96 ? -8.591 -10.602 -10.712 1.00 64.56 96 LEU A C 1
ATOM 755 O O . LEU A 1 96 ? -8.079 -10.407 -11.813 1.00 64.56 96 LEU A O 1
ATOM 759 N N . GLU A 1 97 ? -7.921 -11.110 -9.685 1.00 63.47 97 GLU A N 1
ATOM 760 C CA . GLU A 1 97 ? -6.539 -11.561 -9.709 1.00 63.47 97 GLU A CA 1
ATOM 761 C C . GLU A 1 97 ? -6.444 -12.838 -10.537 1.00 63.47 97 GLU A C 1
ATOM 763 O O . GLU A 1 97 ? -5.580 -12.878 -11.392 1.00 63.47 97 GLU A O 1
ATOM 768 N N . ASP A 1 98 ? -7.380 -13.789 -10.429 1.00 61.72 98 ASP A N 1
ATOM 769 C CA . ASP A 1 98 ? -7.476 -14.962 -11.315 1.00 61.72 98 ASP A CA 1
ATOM 770 C C . ASP A 1 98 ? -7.774 -14.574 -12.771 1.00 61.72 98 ASP A C 1
ATOM 772 O O . ASP A 1 98 ? -7.225 -15.163 -13.702 1.00 61.72 98 ASP A O 1
ATOM 776 N N . TYR A 1 99 ? -8.604 -13.552 -12.998 1.00 63.06 99 TYR A N 1
ATOM 777 C CA . TYR A 1 99 ? -8.897 -13.072 -14.351 1.00 63.06 99 TYR A CA 1
ATOM 778 C C . TYR A 1 99 ? -7.721 -12.300 -14.982 1.00 63.06 99 TYR A C 1
ATOM 780 O O . TYR A 1 99 ? -7.513 -12.362 -16.195 1.00 63.06 99 TYR A O 1
A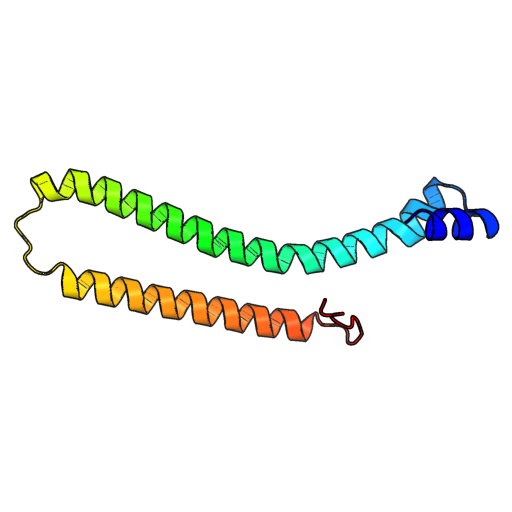TOM 788 N N . MET A 1 100 ? -6.932 -11.577 -14.178 1.00 56.84 100 MET A N 1
ATOM 789 C CA . MET A 1 100 ? -5.717 -10.878 -14.626 1.00 56.84 100 MET A CA 1
ATOM 790 C C . MET A 1 100 ? -4.428 -11.695 -14.454 1.00 56.84 100 MET A C 1
ATOM 792 O O . MET A 1 100 ? -3.368 -11.262 -14.926 1.00 56.84 100 MET A O 1
ATOM 796 N N . ALA A 1 101 ? -4.491 -12.866 -13.818 1.00 51.47 101 ALA A N 1
ATOM 797 C CA . ALA A 1 101 ? -3.382 -13.791 -13.650 1.00 51.47 101 ALA A CA 1
ATOM 798 C C . ALA A 1 101 ? -3.100 -14.450 -14.993 1.00 51.47 101 ALA A C 1
ATOM 800 O O . ALA A 1 101 ? -3.573 -15.531 -15.332 1.00 51.47 101 ALA A O 1
ATOM 801 N N . ILE A 1 102 ? -2.270 -13.775 -15.778 1.00 56.28 102 ILE A N 1
ATOM 802 C CA . ILE A 1 102 ? -1.583 -14.410 -16.889 1.00 56.28 102 ILE A CA 1
ATOM 803 C C . ILE A 1 102 ? -0.682 -15.494 -16.271 1.00 56.28 102 ILE A C 1
ATOM 805 O O . ILE A 1 102 ? 0.184 -15.161 -15.454 1.00 56.28 102 ILE A O 1
ATOM 809 N N . PRO A 1 103 ? -0.872 -16.776 -16.628 1.00 50.22 103 PRO A N 1
ATOM 810 C CA . PRO A 1 103 ? -0.130 -17.881 -16.040 1.00 50.22 103 PRO A CA 1
ATOM 811 C C . PRO A 1 103 ? 1.356 -17.715 -16.379 1.00 50.22 103 PRO A C 1
ATOM 813 O O . PRO A 1 103 ? 1.714 -17.678 -17.556 1.00 50.22 103 PRO A O 1
ATOM 816 N N . GLY A 1 104 ? 2.225 -17.583 -15.366 1.00 59.09 104 GLY A N 1
ATOM 817 C CA . GLY A 1 104 ? 3.677 -17.635 -15.594 1.00 59.09 104 GLY A CA 1
ATOM 818 C C . GLY A 1 104 ? 4.617 -16.783 -14.735 1.00 59.09 104 GLY A C 1
ATOM 819 O O . GLY A 1 104 ? 5.784 -16.692 -15.104 1.00 59.09 104 GLY A O 1
ATOM 820 N N . PHE A 1 105 ? 4.205 -16.172 -13.618 1.00 50.62 105 PHE A N 1
ATOM 821 C CA . PHE A 1 105 ? 5.181 -15.647 -12.647 1.00 50.62 105 PHE A CA 1
ATOM 822 C C . PHE A 1 105 ? 5.234 -16.551 -11.417 1.00 50.62 105 PHE A C 1
ATOM 824 O O . PHE A 1 105 ? 4.413 -16.454 -10.506 1.00 50.62 105 PHE A O 1
ATOM 831 N N . GLU A 1 106 ? 6.201 -17.468 -11.423 1.00 46.75 106 GLU A N 1
ATOM 832 C CA . GLU A 1 106 ? 6.543 -18.280 -10.264 1.00 46.75 106 GLU A CA 1
ATOM 833 C C . GLU A 1 106 ? 6.852 -17.364 -9.076 1.00 46.75 106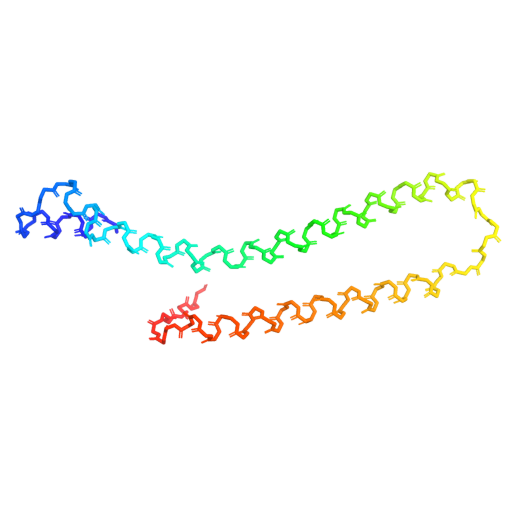 GLU A C 1
ATOM 835 O O . GLU A 1 106 ? 7.791 -16.565 -9.098 1.00 46.75 106 GLU A O 1
ATOM 840 N N . ARG A 1 107 ? 6.061 -17.493 -8.008 1.00 47.81 107 ARG A N 1
ATOM 841 C CA . ARG A 1 107 ? 6.450 -17.006 -6.688 1.00 47.81 107 ARG A CA 1
ATOM 842 C C . ARG A 1 107 ? 7.652 -17.830 -6.241 1.00 47.81 107 ARG A C 1
ATOM 844 O O . ARG A 1 107 ? 7.487 -18.908 -5.672 1.00 47.81 107 ARG A O 1
ATOM 851 N N . THR A 1 108 ? 8.860 -17.327 -6.465 1.00 48.53 108 THR A N 1
ATOM 852 C CA . THR A 1 108 ? 10.025 -17.822 -5.734 1.00 48.53 108 THR A CA 1
ATOM 853 C C . THR A 1 108 ? 9.854 -17.378 -4.283 1.00 48.53 108 THR A C 1
ATOM 855 O O . THR A 1 108 ? 10.122 -16.236 -3.920 1.00 48.53 108 THR A O 1
ATOM 858 N N . ARG A 1 109 ? 9.302 -18.281 -3.468 1.00 44.38 109 ARG A N 1
ATOM 859 C CA . ARG A 1 109 ? 9.420 -18.236 -2.013 1.00 44.38 109 ARG A CA 1
ATOM 860 C C . ARG A 1 109 ? 10.911 -18.254 -1.672 1.00 44.38 109 ARG A C 1
ATOM 862 O O . ARG A 1 109 ? 11.585 -19.233 -1.982 1.00 44.38 109 ARG A O 1
ATOM 869 N N . THR A 1 110 ? 11.377 -17.214 -1.000 1.00 43.25 110 THR A N 1
ATOM 870 C CA . THR A 1 110 ? 12.517 -17.262 -0.077 1.00 43.25 110 THR A CA 1
ATOM 871 C C . THR A 1 110 ? 12.108 -16.535 1.181 1.00 43.25 110 THR A C 1
ATOM 873 O O . THR A 1 110 ? 11.538 -15.431 1.019 1.00 43.25 110 THR A O 1
#

pLDDT: mean 72.46, std 12.17, range [43.25, 90.75]

Secondary structure (DSSP, 8-state):
-HHHHHHHHHTT--HHHHIIIIIHHHHHHHHHHHHHHHHHHHHHHHHHHHHHHHHHHHHHHHHHHTT---HHHHHHHHHHHHHHHHHHHHHHHHHHHHHH--S-------

Radius of gyration: 23.92 Å; chains: 1; bounding box: 51×31×62 Å

Sequence (110 aa):
KKGQLLAAHSLGFSKLQAIYSIILPQAIRLALHGSGNEFIYLIKYSFLAYMVTCIELTGEDKILASSYFKYTEIFFIVGAVYLMIVSFATWGLNALEDYMAIPGFERTRT

Foldseek 3Di:
DVVQQVVCVVVVDDSVRSCVVPVVVVVVLVCVLVVLVVVLVVVVVVVVVVVVVVCVVVVVCCVVVVPDPPVVVVVVVVVVVVVVVNVVSVVVSVVVCVVSCPPDDDPPDD